Protein AF-A0A7R9TWH9-F1 (afdb_monomer_lite)

Sequence (173 aa):
DDDDDDARIPRAEALRRTDAVLAQADAPPNDVLRAIASASDASGLPPERCVWVVRLWGHASRRWSLPEMLAALRLLDGADAAELIRLVGRNGAHASARGIYREVAAPENASWRARRENAGGATLVAMAWTNDATRGRGDDADAMWEELHEMARRGDVDVDAIRRAGGGGGGGG

Foldseek 3Di:
DDDCPVPQDDLVVLAVQLVVLLPDPQRDLVNSLVSLVVSCVSNVHQSLSSYPLLSVLLSCLVHHDLVSVVVVCVSRQQRLLLSNLLSNLLVVNPVSSVSSLCVLLPPVNCSNVVVAPDLPPFSSPVPPVQSPPDPPDVPSSVVSVVVSVVCVVVVSGDPVSSCVVVDPPDPDD

Secondary structure (DSSP, 8-state):
-------PPPHHHHHHHHHHHHTSTT--HHHHHHHHHHHHHHHTS-GGGSS-HHHHHHHHHHH--HHHHHHHHHHSTT--HHHHHHHHHHTT-HHHHHHHHHHHHSTT-HHHHHTTTTT-SGGGGT-STTTTT-SS-HHHHHHHHHHHHHHHHHTSS-HHHHHHHTT------

Radius of gyration: 18.52 Å; chains: 1; bounding box: 35×43×68 Å

Structure (mmCIF, N/CA/C/O backbone):
data_AF-A0A7R9TWH9-F1
#
_entry.id   AF-A0A7R9TWH9-F1
#
loop_
_atom_site.group_PDB
_atom_site.id
_atom_site.type_symbol
_atom_site.label_atom_id
_atom_site.label_alt_id
_atom_site.label_comp_id
_atom_site.label_asym_id
_atom_site.label_entity_id
_atom_site.label_seq_id
_atom_site.pdbx_PDB_ins_code
_atom_site.Cartn_x
_atom_site.Cartn_y
_atom_site.Cartn_z
_atom_site.occupancy
_atom_site.B_iso_or_equiv
_atom_site.auth_seq_id
_atom_site.auth_comp_id
_atom_site.auth_asym_id
_atom_site.auth_atom_id
_atom_site.pdbx_PDB_model_num
ATOM 1 N N . ASP A 1 1 ? 3.344 -14.136 -41.815 1.00 43.22 1 ASP A N 1
ATOM 2 C CA . ASP A 1 1 ? 3.692 -12.718 -41.697 1.00 43.22 1 ASP A CA 1
ATOM 3 C C . ASP A 1 1 ? 3.931 -12.400 -40.246 1.00 43.22 1 ASP A C 1
ATOM 5 O O . ASP A 1 1 ? 2.995 -12.317 -39.463 1.00 43.22 1 ASP A O 1
ATOM 9 N N . ASP A 1 2 ? 5.232 -12.439 -39.978 1.00 43.56 2 ASP A N 1
ATOM 10 C CA . ASP A 1 2 ? 6.039 -11.883 -38.900 1.00 43.56 2 ASP A CA 1
ATOM 11 C C . ASP A 1 2 ? 5.598 -12.010 -37.437 1.00 43.56 2 ASP A C 1
ATOM 13 O O . ASP A 1 2 ? 4.628 -11.425 -36.960 1.00 43.56 2 ASP A O 1
ATOM 17 N N . ASP A 1 3 ? 6.442 -12.771 -36.740 1.00 47.22 3 ASP A N 1
ATOM 18 C CA . ASP A 1 3 ? 6.645 -12.858 -35.304 1.00 47.22 3 ASP A CA 1
ATOM 19 C C . ASP A 1 3 ? 6.942 -11.479 -34.679 1.00 47.22 3 ASP A C 1
ATOM 21 O O . ASP A 1 3 ? 8.070 -11.198 -34.277 1.00 47.22 3 ASP A O 1
ATOM 25 N N . ASP A 1 4 ? 5.928 -10.630 -34.508 1.00 48.97 4 ASP A N 1
ATOM 26 C CA . ASP A 1 4 ? 5.953 -9.616 -33.445 1.00 48.97 4 ASP A CA 1
ATOM 27 C C . ASP A 1 4 ? 5.616 -10.306 -32.114 1.00 48.97 4 ASP A C 1
ATOM 29 O O . ASP A 1 4 ? 4.617 -10.031 -31.444 1.00 48.97 4 ASP A O 1
ATOM 33 N N . ASP A 1 5 ? 6.482 -11.241 -31.720 1.00 49.03 5 ASP A N 1
ATOM 34 C CA . ASP A 1 5 ? 6.659 -11.604 -30.320 1.00 49.03 5 ASP A CA 1
ATOM 35 C C . ASP A 1 5 ? 7.334 -10.382 -29.677 1.00 49.03 5 ASP A C 1
ATOM 37 O O . ASP A 1 5 ? 8.549 -10.335 -29.482 1.00 49.03 5 ASP A O 1
ATOM 41 N N . ASP A 1 6 ? 6.525 -9.332 -29.491 1.00 56.75 6 ASP A N 1
ATOM 42 C CA . ASP A 1 6 ? 6.843 -8.046 -28.882 1.00 56.75 6 ASP A CA 1
ATOM 43 C C . ASP A 1 6 ? 7.657 -8.346 -27.625 1.00 56.75 6 ASP A C 1
ATOM 45 O O . ASP A 1 6 ? 7.129 -8.872 -26.639 1.00 56.75 6 ASP A O 1
ATOM 49 N N . ALA A 1 7 ? 8.983 -8.207 -27.744 1.00 70.75 7 ALA A N 1
ATOM 50 C CA . ALA A 1 7 ? 9.916 -8.964 -26.923 1.00 70.75 7 ALA A CA 1
ATOM 51 C C . ALA A 1 7 ? 9.777 -8.525 -25.468 1.00 70.75 7 ALA A C 1
ATOM 53 O O . ALA A 1 7 ? 10.369 -7.528 -25.040 1.00 70.75 7 ALA A O 1
ATOM 54 N N . ARG A 1 8 ? 8.960 -9.269 -24.712 1.00 86.12 8 ARG A N 1
ATOM 55 C CA . ARG A 1 8 ? 8.614 -8.921 -23.338 1.00 86.12 8 ARG A CA 1
ATOM 56 C C . ARG A 1 8 ? 9.888 -8.707 -22.549 1.00 86.12 8 ARG A C 1
ATOM 58 O O . ARG A 1 8 ? 10.786 -9.555 -22.530 1.00 86.12 8 ARG A O 1
ATOM 65 N N . ILE A 1 9 ? 9.963 -7.575 -21.863 1.00 92.25 9 ILE A N 1
ATOM 66 C CA . ILE A 1 9 ? 11.139 -7.279 -21.056 1.00 92.25 9 ILE A CA 1
ATOM 67 C C . ILE A 1 9 ? 11.186 -8.237 -19.855 1.00 92.25 9 ILE A C 1
ATOM 69 O O . ILE A 1 9 ? 10.151 -8.552 -19.258 1.00 92.25 9 ILE A O 1
ATOM 73 N N . PRO A 1 10 ? 12.377 -8.693 -19.435 1.00 93.94 10 PRO A N 1
ATOM 74 C CA . PRO A 1 10 ? 12.494 -9.525 -18.248 1.00 93.94 10 PRO A CA 1
ATOM 75 C C . PRO A 1 10 ? 12.110 -8.734 -16.991 1.00 93.94 10 PRO A C 1
ATOM 77 O O . PRO A 1 10 ? 12.324 -7.523 -16.910 1.00 93.94 10 PRO A O 1
ATOM 80 N N . ARG A 1 11 ? 11.655 -9.431 -15.938 1.00 93.81 11 ARG A N 1
ATOM 81 C CA . ARG A 1 11 ? 11.313 -8.817 -14.636 1.00 93.81 11 ARG A CA 1
ATOM 82 C C . ARG A 1 11 ? 12.409 -7.889 -14.099 1.00 93.81 11 ARG A C 1
ATOM 84 O O . ARG A 1 11 ? 12.113 -6.852 -13.519 1.00 93.81 11 ARG A O 1
ATOM 91 N N . ALA A 1 12 ? 13.675 -8.270 -14.265 1.00 95.19 12 ALA A N 1
ATOM 92 C CA . ALA A 1 12 ? 14.804 -7.462 -13.812 1.00 95.19 12 ALA A CA 1
ATOM 93 C C . ALA A 1 12 ? 14.836 -6.082 -14.487 1.00 95.19 12 ALA A C 1
ATOM 95 O O . ALA A 1 12 ? 15.153 -5.093 -13.836 1.00 95.19 12 ALA A O 1
ATOM 96 N N . GLU A 1 13 ? 14.472 -6.007 -15.767 1.00 95.88 13 GLU A N 1
ATOM 97 C CA . GLU A 1 13 ? 14.391 -4.748 -16.501 1.00 95.88 13 GLU A CA 1
ATOM 98 C C . GLU A 1 13 ? 13.167 -3.927 -16.088 1.00 95.88 13 GLU A C 1
ATOM 100 O O . GLU A 1 13 ? 13.301 -2.727 -15.859 1.00 95.88 13 GLU A O 1
ATOM 105 N N . ALA A 1 14 ? 12.012 -4.570 -15.886 1.00 94.12 14 ALA A N 1
ATOM 106 C CA . ALA A 1 14 ? 10.826 -3.912 -15.332 1.00 94.12 14 ALA A CA 1
ATOM 107 C C . ALA A 1 14 ? 11.142 -3.216 -13.990 1.00 94.12 14 ALA A C 1
ATOM 109 O O . ALA A 1 14 ? 10.898 -2.020 -13.838 1.00 94.12 14 ALA A O 1
ATOM 110 N N . LEU A 1 15 ? 11.807 -3.930 -13.072 1.00 95.38 15 LEU A N 1
ATOM 111 C CA . LEU A 1 15 ? 12.240 -3.388 -11.780 1.00 95.38 15 LEU A CA 1
ATOM 112 C C . LEU A 1 15 ? 13.241 -2.235 -11.918 1.00 95.38 15 LEU A C 1
ATOM 114 O O . LEU A 1 15 ? 13.141 -1.247 -11.192 1.00 95.38 15 LEU A O 1
ATOM 118 N N . ARG A 1 16 ? 14.213 -2.342 -12.837 1.00 96.19 16 ARG A N 1
ATOM 119 C CA . ARG A 1 16 ? 15.193 -1.269 -13.078 1.00 96.19 16 ARG A CA 1
ATOM 120 C C . ARG A 1 16 ? 14.512 0.017 -13.533 1.00 96.19 16 ARG A C 1
ATOM 122 O O . ARG A 1 16 ? 14.870 1.085 -13.042 1.00 96.19 16 ARG A O 1
ATOM 129 N N . ARG A 1 17 ? 13.522 -0.080 -14.426 1.00 94.75 17 ARG A N 1
ATOM 130 C CA . ARG A 1 17 ? 12.768 1.081 -14.923 1.00 94.75 17 ARG A CA 1
ATOM 131 C C . ARG A 1 17 ? 11.987 1.768 -13.807 1.00 94.75 17 ARG A C 1
ATOM 133 O O . ARG A 1 17 ? 12.072 2.986 -13.680 1.00 94.75 17 ARG A O 1
ATOM 140 N N . THR A 1 18 ? 11.290 1.009 -12.960 1.00 93.94 18 THR A N 1
ATOM 141 C CA . THR A 1 18 ? 10.568 1.592 -11.817 1.00 93.94 18 THR A CA 1
ATOM 142 C C . THR A 1 18 ? 11.517 2.184 -10.773 1.00 93.94 18 THR A C 1
ATOM 144 O O . THR A 1 18 ? 11.263 3.271 -10.255 1.00 93.94 18 THR A O 1
ATOM 147 N N . ASP A 1 19 ? 12.640 1.514 -10.488 1.00 94.00 19 ASP A N 1
ATOM 148 C CA . ASP A 1 19 ? 13.629 1.981 -9.508 1.00 94.00 19 ASP A CA 1
ATOM 149 C C . ASP A 1 19 ? 14.340 3.260 -9.966 1.00 94.00 19 ASP A C 1
ATOM 151 O O . ASP A 1 19 ? 14.632 4.124 -9.139 1.00 94.00 19 ASP A O 1
ATOM 155 N N . ALA A 1 20 ? 14.590 3.411 -11.269 1.00 94.44 20 ALA A N 1
ATOM 156 C CA . ALA A 1 20 ? 15.190 4.618 -11.832 1.00 94.44 20 ALA A CA 1
ATOM 157 C C . ALA A 1 20 ? 14.315 5.860 -11.605 1.00 94.44 20 ALA A C 1
ATOM 159 O O . ALA A 1 20 ? 14.842 6.943 -11.350 1.00 94.44 20 ALA A O 1
ATOM 160 N N . VAL A 1 21 ? 12.988 5.710 -11.655 1.00 94.12 21 VAL A N 1
ATOM 161 C CA . VAL A 1 21 ? 12.057 6.800 -11.334 1.00 94.12 21 VAL A CA 1
ATOM 162 C C . VAL A 1 21 ? 12.021 7.044 -9.826 1.00 94.12 21 VAL A C 1
ATOM 164 O O . VAL A 1 21 ? 12.196 8.178 -9.396 1.00 94.12 21 VAL A O 1
ATOM 167 N N . LEU A 1 22 ? 11.900 5.992 -9.007 1.00 91.31 22 LEU A N 1
ATOM 168 C CA . LEU A 1 22 ? 11.884 6.110 -7.539 1.00 91.31 22 LEU A CA 1
ATOM 169 C C . LEU A 1 22 ? 13.158 6.731 -6.941 1.00 91.31 22 LEU A C 1
ATOM 171 O O . LEU A 1 22 ? 13.102 7.309 -5.854 1.00 91.31 22 LEU A O 1
ATOM 175 N N . ALA A 1 23 ? 14.303 6.593 -7.616 1.00 90.81 23 ALA A N 1
ATOM 176 C CA . ALA A 1 23 ? 15.574 7.177 -7.195 1.00 90.81 23 ALA A CA 1
ATOM 177 C C . ALA A 1 23 ? 15.629 8.706 -7.357 1.00 90.81 23 ALA A C 1
ATOM 179 O O . ALA A 1 23 ? 16.513 9.346 -6.784 1.00 90.81 23 ALA A O 1
ATOM 180 N N . GLN A 1 24 ? 14.709 9.302 -8.120 1.00 88.81 24 GLN A N 1
ATOM 181 C CA . GLN A 1 24 ? 14.657 10.747 -8.300 1.00 88.81 24 GLN A CA 1
ATOM 182 C C . GLN A 1 24 ? 14.131 11.402 -7.025 1.00 88.81 24 GLN A C 1
ATOM 184 O O . GLN A 1 24 ? 13.103 11.003 -6.474 1.00 88.81 24 GLN A O 1
ATOM 189 N N . ALA A 1 25 ? 14.852 12.425 -6.561 1.00 72.69 25 ALA A N 1
ATOM 190 C CA . ALA A 1 25 ? 14.597 13.052 -5.273 1.00 72.69 25 ALA A CA 1
ATOM 191 C C . ALA A 1 25 ? 13.175 13.607 -5.143 1.00 72.69 25 ALA A C 1
ATOM 193 O O . ALA A 1 25 ? 12.704 13.631 -4.019 1.00 72.69 25 ALA A O 1
ATOM 194 N N . ASP A 1 26 ? 12.493 13.956 -6.239 1.00 81.81 26 ASP A N 1
ATOM 195 C CA . ASP A 1 26 ? 11.130 14.510 -6.260 1.00 81.81 26 ASP A CA 1
ATOM 196 C C . ASP A 1 26 ? 10.234 13.820 -7.299 1.00 81.81 26 ASP A C 1
ATOM 198 O O . ASP A 1 26 ? 9.413 14.462 -7.950 1.00 81.81 26 ASP A O 1
ATOM 202 N N . ALA A 1 27 ? 10.402 12.506 -7.484 1.00 86.81 27 ALA A N 1
ATOM 203 C CA . ALA A 1 27 ? 9.562 11.736 -8.398 1.00 86.81 27 ALA A CA 1
ATOM 204 C C . ALA A 1 27 ? 8.069 11.938 -8.066 1.00 86.81 27 ALA A C 1
ATOM 206 O O . ALA A 1 27 ? 7.627 11.523 -6.985 1.00 86.81 27 ALA A O 1
ATOM 207 N N . PRO A 1 28 ? 7.271 12.560 -8.953 1.00 91.19 28 PRO A N 1
ATOM 208 C CA . PRO A 1 28 ? 5.869 12.778 -8.661 1.00 91.19 28 PRO A CA 1
ATOM 209 C C . PRO A 1 28 ? 5.127 11.433 -8.705 1.00 91.19 28 PRO A C 1
ATOM 211 O O . PRO A 1 28 ? 5.445 10.579 -9.542 1.00 91.19 28 PRO A O 1
ATOM 214 N N . PRO A 1 29 ? 4.109 11.232 -7.849 1.00 92.56 29 PRO A N 1
ATOM 215 C CA . PRO A 1 29 ? 3.376 9.972 -7.776 1.00 92.56 29 PRO A CA 1
ATOM 216 C C . PRO A 1 29 ? 2.881 9.478 -9.135 1.00 92.56 29 PRO A C 1
ATOM 218 O O . PRO A 1 29 ? 3.030 8.304 -9.455 1.00 92.56 29 PRO A O 1
ATOM 221 N N . ASN A 1 30 ? 2.375 10.381 -9.979 1.00 94.00 30 ASN A N 1
ATOM 222 C CA . ASN A 1 30 ? 1.879 10.032 -11.310 1.00 94.00 30 ASN A CA 1
ATOM 223 C C . ASN A 1 30 ? 2.955 9.428 -12.220 1.00 94.00 30 ASN A C 1
ATOM 225 O O . ASN A 1 30 ? 2.651 8.509 -12.978 1.00 94.00 30 ASN A O 1
ATOM 229 N N . ASP A 1 31 ? 4.199 9.902 -12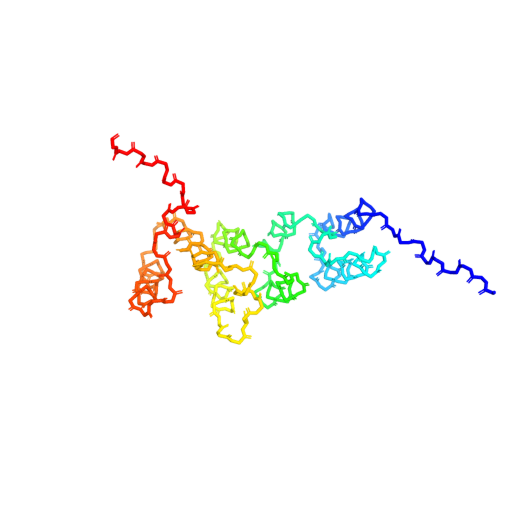.145 1.00 95.00 31 ASP A N 1
ATOM 230 C CA . ASP A 1 31 ? 5.278 9.363 -12.975 1.00 95.00 31 ASP A CA 1
ATOM 231 C C . ASP A 1 31 ? 5.731 7.994 -12.467 1.00 95.00 31 ASP A C 1
ATOM 233 O O . ASP A 1 31 ? 5.991 7.098 -13.270 1.00 95.00 31 ASP A O 1
ATOM 237 N N . VAL A 1 32 ? 5.735 7.786 -11.147 1.00 95.06 32 VAL A N 1
ATOM 238 C CA . VAL A 1 32 ? 6.001 6.469 -10.549 1.00 95.06 32 VAL A CA 1
ATOM 239 C C . VAL A 1 32 ? 4.908 5.468 -10.931 1.00 95.06 32 VAL A C 1
ATOM 241 O O . VAL A 1 32 ? 5.219 4.373 -11.396 1.00 95.06 32 VAL A O 1
ATOM 244 N N . LEU A 1 33 ? 3.630 5.837 -10.793 1.00 94.69 33 LEU A N 1
ATOM 245 C CA . LEU A 1 33 ? 2.501 4.975 -11.161 1.00 94.69 33 LEU A CA 1
ATOM 246 C C . LEU A 1 33 ? 2.504 4.650 -12.660 1.00 94.69 33 LEU A C 1
ATOM 248 O O . LEU A 1 33 ? 2.305 3.494 -13.035 1.00 94.69 33 LEU A O 1
ATOM 252 N N . ARG A 1 34 ? 2.807 5.634 -13.519 1.00 95.81 34 ARG A N 1
ATOM 253 C CA . ARG A 1 34 ? 2.954 5.421 -14.966 1.00 95.81 34 ARG A CA 1
ATOM 254 C C . ARG A 1 34 ? 4.123 4.490 -15.286 1.00 95.81 34 ARG A C 1
ATOM 256 O O . ARG A 1 34 ? 3.986 3.638 -16.158 1.00 95.81 34 ARG A O 1
ATOM 263 N N . ALA A 1 35 ? 5.250 4.624 -14.589 1.00 96.06 35 ALA A N 1
ATOM 264 C CA . ALA A 1 35 ? 6.404 3.750 -14.783 1.00 96.06 35 ALA A CA 1
ATOM 265 C C . ALA A 1 35 ? 6.089 2.295 -14.409 1.00 96.06 35 ALA A C 1
ATOM 267 O O . ALA A 1 35 ? 6.484 1.384 -15.133 1.00 96.06 35 ALA A O 1
ATOM 268 N N . ILE A 1 36 ? 5.345 2.077 -13.321 1.00 95.19 36 ILE A N 1
ATOM 269 C CA . ILE A 1 36 ? 4.885 0.742 -12.917 1.00 95.19 36 ILE A CA 1
ATOM 270 C C . ILE A 1 36 ? 3.946 0.155 -13.977 1.00 95.19 36 ILE A C 1
ATOM 272 O O . ILE A 1 36 ? 4.172 -0.971 -14.411 1.00 95.19 36 ILE A O 1
ATOM 276 N N . ALA A 1 37 ? 2.937 0.911 -14.423 1.00 95.31 37 ALA A N 1
ATOM 277 C CA . ALA A 1 37 ? 1.999 0.458 -15.453 1.00 95.31 37 ALA A CA 1
ATOM 278 C C . ALA A 1 37 ? 2.720 0.119 -16.769 1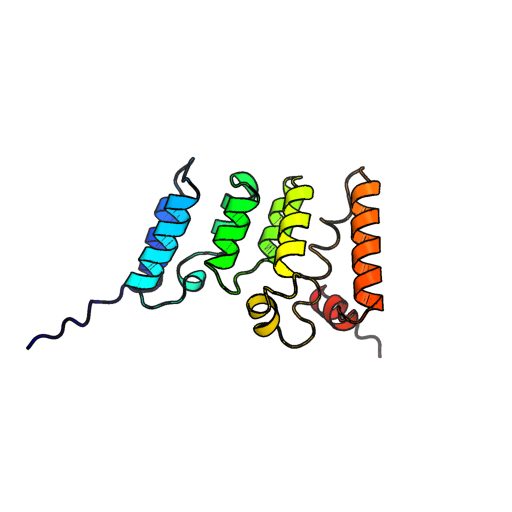.00 95.31 37 ALA A C 1
ATOM 280 O O . ALA A 1 37 ? 2.587 -0.984 -17.283 1.00 95.31 37 ALA A O 1
ATOM 281 N N . SER A 1 38 ? 3.593 1.010 -17.246 1.00 95.62 38 SER A N 1
ATOM 282 C CA . SER A 1 38 ? 4.372 0.780 -18.467 1.00 95.62 38 SER A CA 1
ATOM 283 C C . SER A 1 38 ? 5.304 -0.435 -18.358 1.00 95.62 38 SER A C 1
ATOM 285 O O . SER A 1 38 ? 5.471 -1.172 -19.328 1.00 95.62 38 SER A O 1
ATOM 287 N N . ALA A 1 39 ? 5.905 -0.675 -17.189 1.00 95.00 39 ALA A N 1
ATOM 288 C CA . ALA A 1 39 ? 6.725 -1.861 -16.950 1.00 95.00 39 ALA A CA 1
ATOM 289 C C . ALA A 1 39 ? 5.885 -3.149 -16.882 1.00 95.00 39 ALA A C 1
ATOM 291 O O . ALA A 1 39 ? 6.339 -4.198 -17.344 1.00 95.00 39 ALA A O 1
ATOM 292 N N . SER A 1 40 ? 4.669 -3.065 -16.334 1.00 94.56 40 SER A N 1
ATOM 293 C CA . SER A 1 40 ? 3.678 -4.146 -16.328 1.00 94.56 40 SER A CA 1
ATOM 294 C C . SER A 1 40 ? 3.320 -4.549 -17.754 1.00 94.56 40 SER A C 1
ATOM 296 O O . SER A 1 40 ? 3.519 -5.707 -18.119 1.00 94.56 40 SER A O 1
ATOM 298 N N . ASP A 1 41 ? 2.923 -3.579 -18.579 1.00 94.88 41 ASP A N 1
ATOM 299 C CA . ASP A 1 41 ? 2.545 -3.797 -19.976 1.00 94.88 41 ASP A CA 1
ATOM 300 C C . ASP A 1 41 ? 3.706 -4.405 -20.773 1.00 94.88 41 ASP A C 1
ATOM 302 O O . ASP A 1 41 ? 3.562 -5.456 -21.393 1.00 94.88 41 ASP A O 1
ATOM 306 N N . ALA A 1 42 ? 4.899 -3.809 -20.673 1.00 93.75 42 ALA A N 1
ATOM 307 C CA . ALA A 1 42 ? 6.073 -4.251 -21.425 1.00 93.75 42 ALA A CA 1
ATOM 308 C C . ALA A 1 42 ? 6.600 -5.637 -21.010 1.00 93.75 42 ALA A C 1
ATOM 310 O O . ALA A 1 42 ? 7.318 -6.277 -21.777 1.00 93.75 42 ALA A O 1
ATOM 311 N N . SER A 1 43 ? 6.320 -6.092 -19.785 1.00 92.56 43 SER A N 1
ATOM 312 C CA . SER A 1 43 ? 6.779 -7.400 -19.289 1.00 92.56 43 SER A CA 1
ATOM 313 C C . SER A 1 43 ? 5.696 -8.479 -19.317 1.00 92.56 43 SER A C 1
ATOM 315 O O . SER A 1 43 ? 6.014 -9.663 -19.191 1.00 92.56 43 SER A O 1
ATOM 317 N N . GLY A 1 44 ? 4.422 -8.097 -19.447 1.00 92.06 44 GLY A N 1
ATOM 318 C CA . GLY A 1 44 ? 3.272 -8.988 -19.277 1.00 92.06 44 GLY A CA 1
ATOM 319 C C . GLY A 1 44 ? 3.102 -9.523 -17.847 1.00 92.06 44 GLY A C 1
ATOM 320 O O . GLY A 1 44 ? 2.356 -10.477 -17.631 1.00 92.06 44 GLY A O 1
ATOM 321 N N . LEU A 1 45 ? 3.819 -8.961 -16.868 1.00 90.50 45 LEU A N 1
ATOM 322 C CA . LEU A 1 45 ? 3.670 -9.289 -15.451 1.00 90.50 45 LEU A CA 1
ATOM 323 C C . LEU A 1 45 ? 2.634 -8.366 -14.807 1.00 90.50 45 LEU A C 1
ATOM 325 O O . LEU A 1 45 ? 2.480 -7.234 -15.260 1.00 90.50 45 LEU A O 1
ATOM 329 N N . PRO A 1 46 ? 1.979 -8.787 -13.713 1.00 89.69 46 PRO A N 1
ATOM 330 C CA . PRO A 1 46 ? 1.120 -7.888 -12.960 1.00 89.69 46 PRO A CA 1
ATOM 331 C C . PRO A 1 46 ? 1.941 -6.764 -12.279 1.00 89.69 46 PRO A C 1
ATOM 333 O O . PRO A 1 46 ? 3.127 -6.973 -11.965 1.00 89.69 46 PRO A O 1
ATOM 336 N N . PRO A 1 47 ? 1.347 -5.576 -12.042 1.00 90.94 47 PRO A N 1
ATOM 337 C CA . PRO A 1 47 ? 2.048 -4.377 -11.569 1.00 90.94 47 PRO A CA 1
ATOM 338 C C . PRO A 1 47 ? 2.908 -4.583 -10.315 1.00 90.94 47 PRO A C 1
ATOM 340 O O . PRO A 1 47 ? 4.047 -4.117 -10.241 1.00 90.94 47 PRO A O 1
ATOM 343 N N . GLU A 1 48 ? 2.419 -5.344 -9.337 1.00 87.94 48 GLU A N 1
ATOM 344 C CA . GLU A 1 48 ? 3.101 -5.610 -8.069 1.00 87.94 48 GLU A CA 1
ATOM 345 C C . GLU A 1 48 ? 4.385 -6.433 -8.228 1.00 87.94 48 GLU A C 1
ATOM 347 O O . GLU A 1 48 ? 5.268 -6.389 -7.370 1.00 87.94 48 GLU A O 1
ATOM 352 N N . ARG A 1 49 ? 4.545 -7.149 -9.347 1.00 89.88 49 ARG A N 1
ATOM 353 C CA . ARG A 1 49 ? 5.780 -7.885 -9.659 1.00 89.88 49 ARG A CA 1
ATOM 354 C C . ARG A 1 49 ? 6.834 -7.027 -10.350 1.00 89.88 49 ARG A C 1
ATOM 356 O O . ARG A 1 49 ? 7.991 -7.465 -10.410 1.00 89.88 49 ARG A O 1
ATOM 363 N N . CYS A 1 50 ? 6.447 -5.844 -10.824 1.00 93.38 50 CYS A N 1
ATOM 364 C CA . CYS A 1 50 ? 7.293 -4.898 -11.548 1.00 93.38 50 CYS A CA 1
ATOM 365 C C . CYS A 1 50 ? 7.981 -3.879 -10.640 1.00 93.38 50 CYS A C 1
ATOM 367 O O . CYS A 1 50 ? 8.819 -3.130 -11.120 1.00 93.38 50 CYS A O 1
ATOM 369 N N . VAL A 1 51 ? 7.673 -3.868 -9.341 1.00 92.94 51 VAL A N 1
ATOM 370 C CA . VAL A 1 51 ? 8.240 -2.930 -8.368 1.00 92.94 51 VAL A CA 1
ATOM 371 C C . VAL A 1 51 ? 8.729 -3.659 -7.119 1.00 92.94 51 VAL A C 1
ATOM 373 O O . VAL A 1 51 ? 8.188 -4.687 -6.709 1.00 92.94 51 VAL A O 1
ATOM 376 N N . TRP A 1 52 ? 9.748 -3.111 -6.461 1.00 91.94 52 TRP A N 1
ATOM 377 C CA . TRP A 1 52 ? 10.075 -3.501 -5.093 1.00 91.94 52 TRP A CA 1
ATOM 378 C C . TRP A 1 52 ? 9.130 -2.790 -4.121 1.00 91.94 52 TRP A C 1
ATOM 380 O O . TRP A 1 52 ? 9.394 -1.661 -3.709 1.00 91.94 52 TRP A O 1
ATOM 390 N N . VAL A 1 53 ? 8.037 -3.458 -3.738 1.00 88.00 53 VAL A N 1
ATOM 391 C CA . VAL A 1 53 ? 6.959 -2.903 -2.889 1.00 88.00 53 VAL A CA 1
ATOM 392 C C . VAL A 1 53 ? 7.491 -2.214 -1.620 1.00 88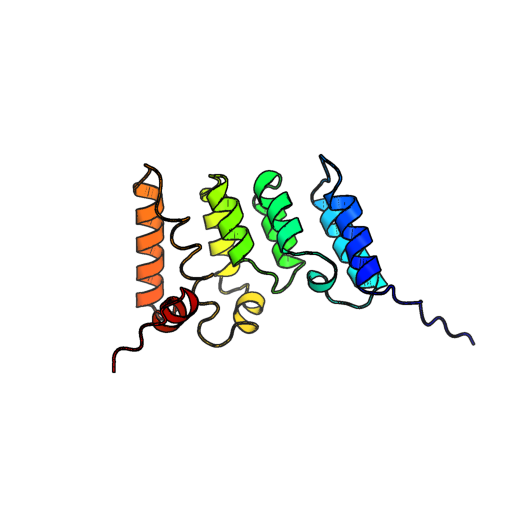.00 53 VAL A C 1
ATOM 394 O O . VAL A 1 53 ? 7.067 -1.109 -1.295 1.00 88.00 53 VAL A O 1
ATOM 397 N N . VAL A 1 54 ? 8.504 -2.787 -0.962 1.00 86.31 54 VAL A N 1
ATOM 398 C CA . VAL A 1 54 ? 9.152 -2.180 0.220 1.00 86.31 54 VAL A CA 1
ATOM 399 C C . VAL A 1 54 ? 9.798 -0.823 -0.099 1.00 86.31 54 VAL A C 1
ATOM 401 O O . VAL A 1 54 ? 9.688 0.121 0.685 1.00 86.31 54 VAL A O 1
ATOM 404 N N . ARG A 1 55 ? 10.464 -0.688 -1.256 1.00 91.69 55 ARG A N 1
ATOM 405 C CA . ARG A 1 55 ? 11.086 0.583 -1.672 1.00 91.69 55 ARG A CA 1
ATOM 406 C C . ARG A 1 55 ? 10.023 1.617 -2.021 1.00 91.69 55 ARG A C 1
ATOM 408 O O . ARG A 1 55 ? 10.141 2.764 -1.595 1.00 91.69 55 ARG A O 1
ATOM 415 N N . LEU A 1 56 ? 8.979 1.196 -2.735 1.00 93.00 56 LEU A N 1
ATOM 416 C CA . LEU A 1 56 ? 7.848 2.049 -3.089 1.00 93.00 56 LEU A CA 1
ATOM 417 C C . LEU A 1 56 ? 7.166 2.610 -1.838 1.00 93.00 56 LEU A C 1
ATOM 419 O O . LEU A 1 56 ? 7.037 3.824 -1.715 1.00 93.00 56 LEU A O 1
ATOM 423 N N . TRP A 1 57 ? 6.795 1.766 -0.874 1.00 91.56 57 TRP A N 1
ATOM 424 C CA . TRP A 1 57 ? 6.157 2.223 0.365 1.00 91.56 57 TRP A CA 1
ATOM 425 C C . TRP A 1 57 ? 7.089 3.053 1.242 1.00 91.56 57 TRP A C 1
ATOM 427 O O . TRP A 1 57 ? 6.654 4.031 1.855 1.00 91.56 57 TRP A O 1
ATOM 437 N N . GLY A 1 58 ? 8.390 2.757 1.240 1.00 91.12 58 GLY A N 1
ATOM 438 C CA . GLY A 1 58 ? 9.395 3.607 1.876 1.00 91.12 58 GLY A CA 1
ATOM 439 C C . GLY A 1 58 ? 9.494 5.010 1.261 1.00 91.12 58 GLY A C 1
ATOM 440 O O . GLY A 1 58 ? 9.818 5.961 1.975 1.00 91.12 58 GLY A O 1
ATOM 441 N N . HIS A 1 59 ? 9.235 5.158 -0.039 1.00 92.56 59 HIS A N 1
ATOM 442 C CA . HIS A 1 59 ? 9.160 6.454 -0.717 1.00 92.56 59 HIS A CA 1
ATOM 443 C C . HIS A 1 59 ? 7.806 7.132 -0.452 1.00 92.56 59 HIS A C 1
ATOM 445 O O . HIS A 1 59 ? 7.762 8.233 0.099 1.00 92.56 59 HIS A O 1
ATOM 451 N N . ALA A 1 60 ? 6.708 6.445 -0.775 1.00 92.06 60 ALA A N 1
ATOM 452 C CA . ALA A 1 60 ? 5.347 6.965 -0.693 1.00 92.06 60 ALA A CA 1
ATOM 453 C C . ALA A 1 60 ? 5.000 7.457 0.719 1.00 92.06 60 ALA A C 1
ATOM 455 O O . ALA A 1 60 ? 4.549 8.585 0.879 1.00 92.06 60 ALA A O 1
ATOM 456 N N . SER A 1 61 ? 5.320 6.681 1.762 1.00 90.62 61 SER A N 1
ATOM 457 C CA . SER A 1 61 ? 5.022 7.048 3.160 1.00 90.62 61 SER A CA 1
ATOM 458 C C . SER A 1 61 ? 5.673 8.348 3.643 1.00 90.62 61 SER A C 1
ATOM 460 O O . SER A 1 61 ? 5.266 8.883 4.674 1.00 90.62 61 SER A O 1
ATOM 462 N N . ARG A 1 62 ? 6.708 8.840 2.953 1.00 90.81 62 ARG A N 1
ATOM 463 C CA . ARG A 1 62 ? 7.411 10.084 3.297 1.00 90.81 62 ARG A CA 1
ATOM 464 C C . ARG A 1 62 ? 6.996 11.270 2.439 1.00 90.81 62 ARG A C 1
ATOM 466 O O . ARG A 1 62 ? 7.274 12.400 2.826 1.00 90.81 62 ARG A O 1
ATOM 473 N N . ARG A 1 63 ? 6.428 11.022 1.260 1.00 91.44 63 ARG A N 1
ATOM 474 C CA . ARG A 1 63 ? 6.320 12.027 0.193 1.00 91.44 63 ARG A CA 1
ATOM 475 C C . ARG A 1 63 ? 4.921 12.188 -0.368 1.00 91.44 63 ARG A C 1
ATOM 477 O O . ARG A 1 63 ? 4.636 13.234 -0.933 1.00 91.44 63 ARG A O 1
ATOM 484 N N . TRP A 1 64 ? 4.084 11.167 -0.257 1.00 93.81 64 TRP A N 1
ATOM 485 C CA . TRP A 1 64 ? 2.782 11.135 -0.904 1.00 93.81 64 TRP A CA 1
ATOM 486 C C . TRP A 1 64 ? 1.667 11.406 0.102 1.00 93.81 64 TRP A C 1
ATOM 488 O O . TRP A 1 64 ? 1.748 11.075 1.287 1.00 93.81 64 TRP A O 1
ATOM 498 N N . SER A 1 65 ? 0.607 12.016 -0.401 1.00 93.12 65 SER A N 1
ATOM 499 C CA . SER A 1 65 ? -0.665 12.223 0.272 1.00 93.12 65 SER A CA 1
ATOM 500 C C . SER A 1 65 ? -1.497 10.937 0.313 1.00 93.12 65 SER A C 1
ATOM 502 O O . SER A 1 65 ? -1.241 9.967 -0.405 1.00 93.12 65 SER A O 1
ATOM 504 N N . LEU A 1 66 ? -2.531 10.919 1.162 1.00 91.62 66 LEU A N 1
ATOM 505 C CA . LEU A 1 66 ? -3.456 9.787 1.258 1.00 91.62 66 LEU A CA 1
ATOM 506 C C . LEU A 1 66 ? -4.076 9.403 -0.104 1.00 91.62 66 LEU A C 1
ATOM 508 O O . LEU A 1 66 ? -3.998 8.225 -0.447 1.00 91.62 66 LEU A O 1
ATOM 512 N N . PRO A 1 67 ? -4.630 10.330 -0.915 1.00 92.62 67 PRO A N 1
ATOM 513 C CA . PRO A 1 67 ? -5.191 9.977 -2.222 1.00 92.62 67 PRO A CA 1
ATOM 514 C C . PRO A 1 67 ? -4.194 9.281 -3.157 1.00 92.62 67 PRO A C 1
ATOM 516 O O . PRO A 1 67 ? -4.551 8.315 -3.828 1.00 92.62 67 PRO A O 1
ATOM 519 N N . GLU A 1 68 ? -2.940 9.733 -3.169 1.00 93.56 68 GLU A N 1
ATOM 520 C CA . GLU A 1 68 ? -1.875 9.165 -4.004 1.00 93.56 68 GLU A CA 1
ATOM 521 C C . GLU A 1 68 ? -1.493 7.755 -3.538 1.00 93.56 68 GLU A C 1
ATOM 523 O O . GLU A 1 68 ? -1.336 6.843 -4.350 1.00 93.56 68 GLU A O 1
ATOM 528 N N . MET A 1 69 ? -1.421 7.545 -2.222 1.00 92.19 69 MET A N 1
ATOM 529 C CA . MET A 1 69 ? -1.204 6.222 -1.634 1.00 92.19 69 MET A CA 1
ATOM 530 C C . MET A 1 69 ? -2.343 5.248 -1.969 1.00 92.19 69 MET A C 1
ATOM 532 O O . MET A 1 69 ? -2.082 4.100 -2.329 1.00 92.19 69 MET A O 1
ATOM 536 N N . LEU A 1 70 ? -3.599 5.701 -1.918 1.00 88.62 70 LEU A N 1
ATOM 537 C CA . LEU A 1 70 ? -4.754 4.880 -2.296 1.00 88.62 70 LEU A CA 1
ATOM 538 C C . LEU A 1 70 ? -4.771 4.554 -3.795 1.00 88.62 70 LEU A C 1
ATOM 540 O O . LEU A 1 70 ? -5.121 3.438 -4.174 1.00 88.62 70 LEU A O 1
ATOM 544 N N . ALA A 1 71 ? -4.371 5.494 -4.656 1.00 90.81 71 ALA A N 1
ATOM 545 C CA . ALA A 1 71 ? -4.240 5.242 -6.091 1.00 90.81 71 ALA A CA 1
ATOM 546 C C . ALA A 1 71 ? -3.205 4.142 -6.379 1.00 90.81 71 ALA A C 1
ATOM 548 O O . ALA A 1 71 ? -3.463 3.240 -7.174 1.00 90.81 71 ALA A O 1
ATOM 549 N N . ALA A 1 72 ? -2.071 4.167 -5.675 1.00 90.62 72 ALA A N 1
ATOM 550 C CA . ALA A 1 72 ? -1.048 3.135 -5.782 1.00 90.62 72 ALA A CA 1
ATOM 551 C C . ALA A 1 72 ? -1.541 1.761 -5.316 1.00 90.62 72 ALA A C 1
ATOM 553 O O . ALA A 1 72 ? -1.299 0.766 -5.991 1.00 90.62 72 ALA A O 1
ATOM 554 N N . LEU A 1 73 ? -2.265 1.699 -4.196 1.00 85.81 73 LEU A N 1
ATOM 555 C CA . LEU A 1 73 ? -2.852 0.448 -3.705 1.00 85.81 73 LEU A CA 1
ATOM 556 C C . LEU A 1 73 ? -3.854 -0.160 -4.690 1.00 85.81 73 LEU A C 1
ATOM 558 O O . LEU A 1 73 ? -3.879 -1.374 -4.861 1.00 85.81 73 LEU A O 1
ATOM 562 N N . ARG A 1 74 ? -4.653 0.672 -5.366 1.00 85.88 74 ARG A N 1
ATOM 563 C CA . ARG A 1 74 ? -5.582 0.209 -6.409 1.00 85.88 74 ARG A CA 1
ATOM 564 C C . ARG A 1 74 ? -4.857 -0.318 -7.640 1.00 85.88 74 ARG A C 1
ATOM 566 O O . ARG A 1 74 ? -5.305 -1.298 -8.220 1.00 85.88 74 ARG A O 1
ATOM 573 N N . LEU A 1 75 ? -3.743 0.309 -8.021 1.00 87.88 75 LEU A N 1
ATOM 574 C CA . LEU A 1 75 ? -2.909 -0.173 -9.123 1.00 87.88 75 LEU A CA 1
ATOM 575 C C . LEU A 1 75 ? -2.250 -1.519 -8.790 1.00 87.88 75 LEU A C 1
ATOM 577 O O . LEU A 1 75 ? -2.114 -2.377 -9.656 1.00 87.88 75 LEU A O 1
ATOM 581 N N . LEU A 1 76 ? -1.827 -1.693 -7.540 1.00 84.81 76 LEU A N 1
ATOM 582 C CA . LEU A 1 76 ? -1.130 -2.879 -7.062 1.00 84.81 76 LEU A CA 1
ATOM 583 C C . LEU A 1 76 ? -2.100 -3.831 -6.342 1.00 84.81 76 LEU A C 1
ATOM 585 O O . LEU A 1 76 ? -1.979 -4.019 -5.131 1.00 84.81 76 LEU A O 1
ATOM 589 N N . ASP A 1 77 ? -3.069 -4.400 -7.066 1.00 68.94 77 ASP A N 1
ATOM 590 C CA . ASP A 1 77 ? -4.151 -5.253 -6.535 1.00 68.94 77 ASP A CA 1
ATOM 591 C C . ASP A 1 77 ? -3.635 -6.472 -5.733 1.00 68.94 77 ASP A C 1
ATOM 593 O O . ASP A 1 77 ? -3.449 -7.575 -6.253 1.00 68.94 77 ASP A O 1
ATOM 597 N N . GLY A 1 78 ? -3.405 -6.268 -4.430 1.00 61.84 78 GLY A N 1
ATOM 598 C CA . GLY A 1 78 ? -2.864 -7.268 -3.503 1.00 61.84 78 GLY A CA 1
ATOM 599 C C . GLY A 1 78 ? -1.444 -7.003 -2.983 1.00 61.84 78 GLY A C 1
ATOM 600 O O . GLY A 1 78 ? -0.898 -7.856 -2.283 1.00 61.84 78 GLY A O 1
ATOM 601 N N . ALA A 1 79 ? -0.832 -5.849 -3.276 1.00 68.00 79 ALA A N 1
ATOM 602 C CA . ALA A 1 79 ? 0.429 -5.453 -2.645 1.00 68.00 79 ALA A CA 1
ATOM 603 C C . ALA A 1 79 ? 0.259 -5.164 -1.145 1.00 68.00 79 ALA A C 1
ATOM 605 O O . ALA A 1 79 ? -0.835 -4.886 -0.656 1.00 68.00 79 ALA A O 1
ATOM 606 N N . ASP A 1 80 ? 1.372 -5.245 -0.412 1.00 75.69 80 ASP A N 1
ATOM 607 C CA . ASP A 1 80 ? 1.427 -5.275 1.052 1.00 75.69 80 ASP A CA 1
ATOM 608 C C . ASP A 1 80 ? 0.945 -3.964 1.710 1.00 75.69 80 ASP A C 1
ATOM 610 O O . ASP A 1 80 ? 1.730 -3.096 2.097 1.00 75.69 80 ASP A O 1
ATOM 614 N N . ALA A 1 81 ? -0.376 -3.797 1.811 1.00 80.56 81 ALA A N 1
ATOM 615 C CA . ALA A 1 81 ? -1.018 -2.641 2.428 1.00 80.56 81 ALA A CA 1
ATOM 616 C C . ALA A 1 81 ? -0.692 -2.514 3.929 1.00 80.56 81 ALA A C 1
ATOM 618 O O . ALA A 1 81 ? -0.701 -1.404 4.461 1.00 80.56 81 ALA A O 1
ATOM 619 N N . ALA A 1 82 ? -0.355 -3.618 4.610 1.00 78.38 82 ALA A N 1
ATOM 620 C CA . ALA A 1 82 ? 0.033 -3.596 6.021 1.00 78.38 82 ALA A CA 1
ATOM 621 C C . ALA A 1 82 ? 1.387 -2.900 6.199 1.00 78.38 82 ALA A C 1
ATOM 623 O O . ALA A 1 82 ? 1.551 -2.069 7.094 1.00 78.38 82 ALA A O 1
ATOM 624 N N . GLU A 1 83 ? 2.338 -3.179 5.307 1.00 81.75 83 GLU A N 1
ATOM 625 C CA . GLU A 1 83 ? 3.636 -2.506 5.284 1.00 81.75 83 GLU A CA 1
ATOM 626 C C . GLU A 1 83 ? 3.495 -0.996 5.037 1.00 81.75 83 GLU A C 1
ATOM 628 O O . GLU A 1 83 ? 4.156 -0.190 5.701 1.00 81.75 83 GLU A O 1
ATOM 633 N N . LEU A 1 84 ? 2.593 -0.587 4.138 1.00 86.75 84 LEU A N 1
ATOM 634 C CA . LEU A 1 84 ? 2.325 0.831 3.900 1.00 86.75 84 LEU A CA 1
ATOM 635 C C . LEU A 1 84 ? 1.735 1.516 5.141 1.00 86.75 84 LEU A C 1
ATOM 637 O O . LEU A 1 84 ? 2.260 2.546 5.570 1.00 86.75 84 LEU A O 1
ATOM 641 N N . ILE A 1 85 ? 0.696 0.931 5.750 1.00 83.81 85 ILE A N 1
ATOM 642 C CA . ILE A 1 85 ? 0.091 1.433 6.997 1.00 83.81 85 ILE A CA 1
ATOM 643 C C . ILE A 1 85 ? 1.170 1.597 8.082 1.00 83.81 85 ILE A C 1
ATOM 645 O O . ILE A 1 85 ? 1.258 2.658 8.704 1.00 83.81 85 ILE A O 1
ATOM 649 N N . ARG A 1 86 ? 2.054 0.601 8.245 1.00 79.75 86 ARG A N 1
ATOM 650 C CA . ARG A 1 86 ? 3.167 0.621 9.209 1.00 79.75 86 ARG A CA 1
ATOM 651 C C . ARG A 1 86 ? 4.137 1.778 8.978 1.00 79.75 86 ARG A C 1
ATOM 653 O O . ARG A 1 86 ? 4.552 2.446 9.926 1.00 79.75 86 ARG A O 1
ATOM 660 N N . LEU A 1 87 ? 4.561 1.989 7.734 1.00 84.81 87 LEU A N 1
ATOM 661 C CA . LEU A 1 87 ? 5.544 3.020 7.391 1.00 84.81 87 LEU A CA 1
ATOM 662 C C . LEU A 1 87 ? 4.966 4.430 7.549 1.00 84.81 87 LEU A C 1
ATOM 664 O O . LEU A 1 87 ? 5.629 5.301 8.111 1.00 84.81 87 LEU A O 1
ATOM 668 N N . VAL A 1 88 ? 3.717 4.637 7.128 1.00 85.38 88 VAL A N 1
ATOM 669 C CA . VAL A 1 88 ? 2.991 5.904 7.310 1.00 85.38 88 VAL A CA 1
ATOM 670 C C . VAL A 1 88 ? 2.825 6.225 8.800 1.00 85.38 88 VAL A C 1
ATOM 672 O O . VAL A 1 88 ? 3.103 7.349 9.224 1.00 85.38 88 VAL A O 1
ATOM 675 N N . GLY A 1 89 ? 2.456 5.231 9.615 1.00 78.38 89 GLY A N 1
ATOM 676 C CA . GLY A 1 89 ? 2.355 5.375 11.068 1.00 78.38 89 GLY A CA 1
ATOM 677 C C . GLY A 1 89 ? 3.678 5.768 11.733 1.00 78.38 89 GLY A C 1
ATOM 678 O O . GLY A 1 89 ? 3.709 6.697 12.539 1.00 78.38 89 GLY A O 1
ATOM 679 N N . ARG A 1 90 ? 4.801 5.139 11.350 1.00 78.94 90 ARG A N 1
ATOM 680 C CA . ARG A 1 90 ? 6.140 5.473 11.885 1.00 78.94 90 ARG A CA 1
ATOM 681 C C . ARG A 1 90 ? 6.588 6.904 11.588 1.00 78.94 90 ARG A C 1
ATOM 683 O O . ARG A 1 90 ? 7.383 7.450 12.350 1.00 78.94 90 ARG A O 1
ATOM 690 N N . ASN A 1 91 ? 6.069 7.507 10.523 1.00 80.50 91 ASN A N 1
ATOM 691 C CA . ASN A 1 91 ? 6.359 8.891 10.154 1.00 80.50 91 ASN A CA 1
ATOM 692 C C . ASN A 1 91 ? 5.435 9.909 10.857 1.00 80.50 91 ASN A C 1
ATOM 694 O O . ASN A 1 91 ? 5.546 11.104 10.599 1.00 80.50 91 ASN A O 1
ATOM 698 N N . GLY A 1 92 ? 4.524 9.463 11.734 1.00 74.19 92 GLY A N 1
ATOM 699 C CA . GLY A 1 92 ? 3.604 10.325 12.485 1.00 74.19 92 GLY A CA 1
ATOM 700 C C . GLY A 1 92 ? 2.337 10.737 11.725 1.00 74.19 92 GLY A C 1
ATOM 701 O O . GLY A 1 92 ? 1.570 11.564 12.216 1.00 74.19 92 GLY A O 1
ATOM 702 N N . ALA A 1 93 ? 2.076 10.165 10.545 1.00 80.94 93 ALA A N 1
ATOM 703 C CA . ALA A 1 93 ? 0.916 10.485 9.709 1.00 80.94 93 ALA A CA 1
ATOM 704 C C . ALA A 1 93 ? -0.299 9.585 10.029 1.00 80.94 93 ALA A C 1
ATOM 706 O O . ALA A 1 93 ? -0.846 8.901 9.162 1.00 80.94 93 ALA A O 1
ATOM 707 N N . HIS A 1 94 ? -0.734 9.580 11.293 1.00 75.44 94 HIS A N 1
ATOM 708 C CA . HIS A 1 94 ? -1.754 8.652 11.810 1.00 75.44 94 HIS A CA 1
ATOM 709 C C . HIS A 1 94 ? -3.114 8.757 11.102 1.00 75.44 94 HIS A C 1
ATOM 711 O O . HIS A 1 94 ? -3.746 7.735 10.837 1.00 75.44 94 HIS A O 1
ATOM 717 N N . ALA A 1 95 ? -3.538 9.969 10.728 1.00 78.69 95 ALA A N 1
ATOM 718 C CA . ALA A 1 95 ? -4.772 10.177 9.969 1.00 78.69 95 ALA A CA 1
ATOM 719 C C . ALA A 1 95 ? -4.728 9.476 8.598 1.00 78.69 95 ALA A C 1
ATOM 721 O O . ALA A 1 95 ? -5.691 8.816 8.209 1.00 78.69 95 ALA A O 1
ATOM 722 N N . SER A 1 96 ? -3.589 9.546 7.901 1.00 86.00 96 SER A N 1
ATOM 723 C CA . SER A 1 96 ? -3.381 8.841 6.633 1.00 86.00 96 SER A CA 1
ATOM 724 C C . SER A 1 96 ? -3.345 7.327 6.837 1.00 86.00 96 SER A C 1
ATOM 726 O O . SER A 1 96 ? -3.976 6.603 6.077 1.00 86.00 96 SER A O 1
ATOM 728 N N . ALA A 1 97 ? -2.682 6.838 7.890 1.00 80.62 97 ALA A N 1
ATOM 729 C CA . ALA A 1 97 ? -2.663 5.409 8.208 1.00 80.62 97 ALA A CA 1
ATOM 730 C C . ALA A 1 97 ? -4.080 4.859 8.476 1.00 80.62 97 ALA A C 1
ATOM 732 O O . ALA A 1 97 ? -4.451 3.821 7.929 1.00 80.62 97 ALA A O 1
ATOM 733 N N . ARG A 1 98 ? -4.904 5.592 9.243 1.00 79.38 98 ARG A N 1
ATOM 734 C CA . ARG A 1 98 ? -6.318 5.252 9.489 1.00 79.38 98 ARG A CA 1
ATOM 735 C C . ARG A 1 98 ? -7.156 5.308 8.209 1.00 79.38 98 ARG A C 1
ATOM 737 O O . ARG A 1 98 ? -8.017 4.457 8.005 1.00 79.38 98 ARG A O 1
ATOM 744 N N . GLY A 1 99 ? -6.906 6.293 7.345 1.00 84.25 99 GLY A N 1
ATOM 745 C CA . GLY A 1 99 ? -7.578 6.419 6.051 1.00 84.25 99 GLY A CA 1
ATOM 746 C C . GLY A 1 99 ? -7.307 5.229 5.130 1.00 84.25 99 GLY A C 1
ATOM 747 O O . GLY A 1 99 ? -8.245 4.663 4.576 1.00 84.25 99 GLY A O 1
ATOM 748 N N . ILE A 1 100 ? -6.044 4.800 5.031 1.00 84.56 100 ILE A N 1
ATOM 749 C CA . ILE A 1 100 ? -5.649 3.624 4.241 1.00 84.56 100 ILE A CA 1
ATOM 750 C C . ILE A 1 100 ? -6.340 2.367 4.767 1.00 84.56 100 ILE A C 1
ATOM 752 O O . ILE A 1 100 ? -6.898 1.598 3.990 1.00 84.56 100 ILE A O 1
ATOM 756 N N . TYR A 1 101 ? -6.346 2.181 6.087 1.00 79.62 101 TYR A N 1
ATOM 757 C CA . TYR A 1 101 ? -7.023 1.054 6.718 1.00 79.62 101 TYR A CA 1
ATOM 758 C C . TYR A 1 101 ? -8.508 0.975 6.340 1.00 79.62 101 TYR A C 1
ATOM 760 O O . TYR A 1 101 ? -8.970 -0.071 5.885 1.00 79.62 101 TYR A O 1
ATOM 768 N N . ARG A 1 102 ? -9.244 2.081 6.506 1.00 79.38 102 ARG A N 1
ATOM 769 C CA . ARG A 1 102 ? -10.685 2.129 6.226 1.00 79.38 102 ARG A CA 1
ATOM 770 C C . ARG A 1 102 ? -10.993 1.783 4.784 1.00 79.38 102 ARG A C 1
ATOM 772 O O . ARG A 1 102 ? -11.888 0.984 4.544 1.00 79.38 102 ARG A O 1
ATOM 779 N N . GLU A 1 103 ? -10.226 2.345 3.854 1.00 82.69 103 GLU A N 1
ATOM 780 C CA . GLU A 1 103 ? -10.393 2.058 2.434 1.00 82.69 103 GLU A CA 1
ATOM 781 C C . GLU A 1 103 ? -10.208 0.561 2.162 1.00 82.69 103 GLU A C 1
ATOM 783 O O . GLU A 1 103 ? -11.025 -0.049 1.477 1.00 82.69 103 GLU A O 1
ATOM 788 N N . VAL A 1 104 ? -9.186 -0.069 2.750 1.00 77.44 104 VAL A N 1
ATOM 789 C CA . VAL A 1 104 ? -8.934 -1.493 2.500 1.00 77.44 104 VAL A CA 1
ATOM 790 C C . VAL A 1 104 ? -9.948 -2.416 3.188 1.00 77.44 104 VAL A C 1
ATOM 792 O O . VAL A 1 104 ? -10.275 -3.482 2.666 1.00 77.44 104 VAL A O 1
ATOM 795 N N . ALA A 1 105 ? -10.489 -2.004 4.334 1.00 73.69 105 ALA A N 1
ATOM 796 C CA . ALA A 1 105 ? -11.530 -2.735 5.054 1.00 73.69 105 ALA A CA 1
ATOM 797 C C . ALA A 1 105 ? -12.951 -2.527 4.478 1.00 73.69 105 ALA A C 1
ATOM 799 O O . ALA A 1 105 ? -13.873 -3.255 4.861 1.00 73.69 105 ALA A O 1
ATOM 800 N N . ALA A 1 106 ? -13.155 -1.577 3.557 1.00 74.69 106 ALA A N 1
ATOM 801 C CA . ALA A 1 106 ? -14.471 -1.183 3.039 1.00 74.69 106 ALA A CA 1
ATOM 802 C C . ALA A 1 106 ? -15.114 -2.269 2.143 1.00 74.69 106 ALA A C 1
ATOM 804 O O . ALA A 1 106 ? -14.424 -2.758 1.239 1.00 74.69 106 ALA A O 1
ATOM 805 N N . PRO A 1 107 ? -16.360 -2.735 2.427 1.00 66.81 107 PRO A N 1
ATOM 806 C CA . PRO A 1 107 ? -17.058 -3.861 1.763 1.00 66.81 107 PRO A CA 1
ATOM 807 C C . PRO A 1 107 ? -16.885 -3.960 0.246 1.00 66.81 107 PRO A C 1
ATOM 809 O O . PRO A 1 107 ? -16.648 -5.041 -0.289 1.00 66.81 107 PRO A O 1
ATOM 812 N N . GLU A 1 108 ? -16.948 -2.816 -0.418 1.00 70.81 108 GLU A N 1
ATOM 813 C CA . GLU A 1 108 ? -16.798 -2.595 -1.851 1.00 70.81 108 GLU A CA 1
ATOM 814 C C . GLU A 1 108 ? -15.421 -2.991 -2.411 1.00 70.81 108 GLU A C 1
ATOM 816 O O . GLU A 1 108 ? -15.317 -3.366 -3.577 1.00 70.81 108 GLU A O 1
ATOM 821 N N . ASN A 1 109 ? -14.376 -3.006 -1.582 1.00 68.19 109 ASN A N 1
ATOM 822 C CA . ASN A 1 109 ? -13.012 -3.375 -1.958 1.00 68.19 109 ASN A CA 1
ATOM 823 C C . ASN A 1 109 ? -12.729 -4.862 -1.667 1.00 68.19 109 ASN A C 1
ATOM 825 O O . ASN A 1 109 ? -11.725 -5.249 -1.063 1.00 68.19 109 ASN A O 1
ATOM 829 N N . ALA A 1 110 ? -13.661 -5.727 -2.077 1.00 57.06 110 ALA A N 1
ATOM 830 C CA . ALA A 1 110 ? -13.619 -7.165 -1.824 1.00 57.06 110 ALA A CA 1
ATOM 831 C C . ALA A 1 110 ? -12.444 -7.887 -2.511 1.00 57.06 110 ALA A C 1
ATOM 833 O O . ALA A 1 110 ? -12.032 -8.931 -2.015 1.00 57.06 110 ALA A O 1
ATOM 834 N N . SER A 1 111 ? -11.847 -7.347 -3.584 1.00 57.38 111 SER A N 1
ATOM 835 C CA . SER A 1 111 ? -10.663 -7.955 -4.227 1.00 57.38 111 SER A CA 1
ATOM 836 C C . SER A 1 111 ? -9.459 -8.022 -3.279 1.00 57.38 111 SER A C 1
ATOM 838 O O . SER A 1 111 ? -8.740 -9.023 -3.248 1.00 57.38 111 SER A O 1
ATOM 840 N N . TRP A 1 112 ? -9.312 -7.017 -2.410 1.00 58.94 112 TRP A N 1
ATOM 841 C CA . TRP A 1 112 ? -8.281 -6.967 -1.371 1.00 58.94 112 TRP A CA 1
ATOM 842 C C . TRP A 1 112 ? -8.570 -7.896 -0.182 1.00 58.94 112 TRP A C 1
ATOM 844 O O . TRP A 1 112 ? -7.643 -8.315 0.516 1.00 58.94 112 TRP A O 1
ATOM 854 N N . ARG A 1 113 ? -9.842 -8.268 0.023 1.00 50.34 113 ARG A N 1
ATOM 855 C CA . ARG A 1 113 ? -10.264 -9.313 0.973 1.00 50.34 113 ARG A CA 1
ATOM 856 C C . ARG A 1 113 ? -10.105 -10.725 0.415 1.00 50.34 113 ARG A C 1
ATOM 858 O O . ARG A 1 113 ? -9.708 -11.628 1.143 1.00 50.34 113 ARG A O 1
ATOM 865 N N . ALA A 1 114 ? -10.429 -10.914 -0.862 1.00 48.47 114 ALA A N 1
ATOM 866 C CA . ALA A 1 114 ? -10.603 -12.223 -1.484 1.00 48.47 114 ALA A CA 1
ATOM 867 C C . ALA A 1 114 ? -9.279 -12.963 -1.740 1.00 48.47 114 ALA A C 1
ATOM 869 O O . ALA A 1 114 ? -9.238 -14.184 -1.678 1.00 48.47 114 ALA A O 1
ATOM 870 N N . ARG A 1 115 ? -8.146 -12.269 -1.933 1.00 50.47 115 ARG A N 1
ATOM 871 C CA . ARG A 1 115 ? -6.815 -12.924 -2.021 1.00 50.47 115 ARG A CA 1
ATOM 872 C C . ARG A 1 115 ? -6.161 -13.188 -0.653 1.00 50.47 115 ARG A C 1
ATOM 874 O O . ARG A 1 115 ? -4.945 -13.321 -0.537 1.00 50.47 115 ARG A O 1
ATOM 881 N N . ARG A 1 116 ? -6.985 -13.254 0.394 1.00 47.81 116 ARG A N 1
ATOM 882 C CA . ARG A 1 116 ? -6.619 -13.236 1.817 1.00 47.81 116 ARG A CA 1
ATOM 883 C C . ARG A 1 116 ? -7.544 -14.157 2.629 1.00 47.81 116 ARG A C 1
ATOM 885 O O . ARG A 1 116 ? -7.858 -13.899 3.789 1.00 47.81 116 ARG A O 1
ATOM 892 N N . GLU A 1 117 ? -8.019 -15.236 2.023 1.00 48.72 117 GLU A N 1
ATOM 893 C CA . GLU A 1 117 ? -8.961 -16.149 2.665 1.00 48.72 117 GLU A CA 1
ATOM 894 C C . GLU A 1 117 ? -8.298 -16.914 3.811 1.00 48.72 117 GLU A C 1
ATOM 896 O O . GLU A 1 117 ? -7.518 -17.842 3.625 1.00 48.72 117 GLU A O 1
ATOM 901 N N . ASN A 1 118 ? -8.572 -16.422 5.013 1.00 49.31 118 ASN A N 1
ATOM 902 C CA . ASN A 1 118 ? -8.958 -17.209 6.185 1.00 49.31 118 ASN A CA 1
ATOM 903 C C . ASN A 1 118 ? -9.475 -16.281 7.295 1.00 49.31 118 ASN A C 1
ATOM 905 O O . ASN A 1 118 ? -10.197 -16.715 8.176 1.00 49.31 118 ASN A O 1
ATOM 909 N N . ALA A 1 119 ? -9.144 -14.991 7.219 1.00 49.03 119 ALA A N 1
ATOM 910 C CA . ALA A 1 119 ? -9.598 -13.931 8.122 1.00 49.03 119 ALA A CA 1
ATOM 911 C C . ALA A 1 119 ? -9.189 -12.540 7.611 1.00 49.03 119 ALA A C 1
ATOM 913 O O . ALA A 1 119 ? -9.006 -11.589 8.365 1.00 49.03 119 ALA A O 1
ATOM 914 N N . GLY A 1 120 ? -8.725 -12.500 6.371 1.00 48.16 120 GLY A N 1
ATOM 915 C CA . GLY A 1 120 ? -7.313 -12.259 6.246 1.00 48.16 120 GLY A CA 1
ATOM 916 C C . GLY A 1 120 ? -7.015 -10.922 5.639 1.00 48.16 120 GLY A C 1
ATOM 917 O O . GLY A 1 120 ? -7.797 -10.242 4.988 1.00 48.16 120 GLY A O 1
ATOM 918 N N . GLY A 1 121 ? -5.793 -10.500 5.790 1.00 52.44 121 GLY A N 1
ATOM 919 C CA . GLY A 1 121 ? -4.782 -10.864 6.759 1.00 52.44 121 GLY A CA 1
ATOM 920 C C . GLY A 1 121 ? -5.150 -10.096 8.004 1.00 52.44 121 GLY A C 1
ATOM 921 O O . GLY A 1 121 ? -5.207 -8.865 7.957 1.00 52.44 121 GLY A O 1
ATOM 922 N N . ALA A 1 122 ? -5.506 -10.868 9.025 1.00 50.78 122 ALA A N 1
ATOM 923 C CA . ALA A 1 122 ? -6.508 -10.527 10.014 1.00 50.78 122 ALA A CA 1
ATOM 924 C C . ALA A 1 122 ? -6.247 -9.159 10.619 1.00 50.78 122 ALA A C 1
ATOM 926 O O . ALA A 1 122 ? -5.342 -8.987 11.417 1.00 50.78 122 ALA A O 1
ATOM 927 N N . THR A 1 123 ? -7.005 -8.212 10.059 1.00 51.25 123 THR A N 1
ATOM 928 C CA . THR A 1 123 ? -7.086 -6.750 10.219 1.00 51.25 123 THR A CA 1
ATOM 929 C C . THR A 1 123 ? -5.855 -5.908 9.856 1.00 51.25 123 THR A C 1
ATOM 931 O O . THR A 1 123 ? -5.481 -4.991 10.575 1.00 51.25 123 THR A O 1
ATOM 934 N N . LEU A 1 124 ? -5.204 -6.233 8.732 1.00 57.88 124 LEU A N 1
ATOM 935 C CA . LEU A 1 124 ? -4.003 -5.578 8.171 1.00 57.88 124 LEU A CA 1
ATOM 936 C C . LEU A 1 124 ? -2.921 -5.172 9.193 1.00 57.88 124 LEU A C 1
ATOM 938 O O . LEU A 1 124 ? -2.216 -4.192 9.003 1.00 57.88 124 LEU A O 1
ATOM 942 N N . VAL A 1 125 ? -2.647 -5.870 10.288 1.00 51.12 125 VAL A N 1
ATOM 943 C CA . VAL A 1 125 ? -2.988 -7.212 10.813 1.00 51.12 125 VAL A CA 1
ATOM 944 C C . VAL A 1 125 ? -3.425 -7.163 12.321 1.00 51.12 125 VAL A C 1
ATOM 946 O O . VAL A 1 125 ? -2.860 -7.835 13.165 1.00 51.12 125 VAL A O 1
ATOM 949 N N . ALA A 1 126 ? -4.434 -6.343 12.656 1.00 51.88 126 ALA A N 1
ATOM 950 C CA . ALA A 1 126 ? -4.846 -5.650 13.906 1.00 51.88 126 ALA A CA 1
ATOM 951 C C . ALA A 1 126 ? -4.243 -4.239 14.070 1.00 51.88 126 ALA A C 1
ATOM 953 O O . ALA A 1 126 ? -4.284 -3.599 15.110 1.00 51.88 126 ALA A O 1
ATOM 954 N N . MET A 1 127 ? -3.635 -3.742 13.011 1.00 55.03 127 MET A N 1
ATOM 955 C CA . MET A 1 127 ? -2.237 -3.372 13.104 1.00 55.03 127 MET A CA 1
ATOM 956 C C . MET A 1 127 ? -1.850 -2.498 11.912 1.00 55.03 127 MET A C 1
ATOM 958 O O . MET A 1 127 ? -2.684 -2.128 11.105 1.00 55.03 127 MET A O 1
ATOM 962 N N . ALA A 1 128 ? -0.601 -2.144 11.680 1.00 53.19 128 ALA A N 1
ATOM 963 C CA . ALA A 1 128 ? 0.628 -2.304 12.457 1.00 53.19 128 ALA A CA 1
ATOM 964 C C . ALA A 1 128 ? 0.446 -1.975 13.961 1.00 53.19 128 ALA A C 1
ATOM 966 O O . ALA A 1 128 ? 0.367 -0.796 14.239 1.00 53.19 128 ALA A O 1
ATOM 967 N N . TRP A 1 129 ? 0.284 -2.959 14.879 1.00 50.56 129 TRP A N 1
ATOM 968 C CA . TRP A 1 129 ? -0.535 -2.955 16.139 1.00 50.56 129 TRP A CA 1
ATOM 969 C C . TRP A 1 129 ? -0.615 -1.633 16.858 1.00 50.56 129 TRP A C 1
ATOM 971 O O . TRP A 1 129 ? 0.062 -1.368 17.844 1.00 50.56 129 TRP A O 1
ATOM 981 N N . THR A 1 130 ? -1.575 -0.828 16.416 1.00 52.59 130 THR A N 1
ATOM 982 C CA . THR A 1 130 ? -1.830 0.482 17.003 1.00 52.59 130 THR A CA 1
ATOM 983 C C . THR A 1 130 ? -0.664 1.457 16.786 1.00 52.59 130 THR A C 1
ATOM 985 O O . THR A 1 130 ? -0.287 2.183 17.695 1.00 52.59 130 THR A O 1
ATOM 988 N N . ASN A 1 131 ? -0.051 1.456 15.597 1.00 56.44 131 ASN A N 1
ATOM 989 C CA . ASN A 1 131 ? 0.967 2.391 15.099 1.00 56.44 131 ASN A CA 1
ATOM 990 C C . ASN A 1 131 ? 1.892 2.999 16.183 1.00 56.44 131 ASN A C 1
ATOM 992 O O . ASN A 1 131 ? 2.002 4.217 16.290 1.00 56.44 131 ASN A O 1
ATOM 996 N N . ASP A 1 132 ? 2.570 2.310 17.088 1.00 52.44 132 ASP A N 1
ATOM 997 C CA . ASP A 1 132 ? 2.816 0.900 17.392 1.00 52.44 132 ASP A CA 1
ATOM 998 C C . ASP A 1 132 ? 2.850 0.871 18.951 1.00 52.44 132 ASP A C 1
ATOM 1000 O O . ASP A 1 132 ? 3.894 0.649 19.557 1.00 52.44 132 ASP A O 1
ATOM 1004 N N . ALA A 1 133 ? 1.743 1.299 19.593 1.00 45.22 133 ALA A N 1
ATOM 1005 C CA . ALA A 1 133 ? 1.600 1.798 20.983 1.00 45.22 133 ALA A CA 1
ATOM 1006 C C . ALA A 1 133 ? 2.226 3.200 21.247 1.00 45.22 133 ALA A C 1
ATOM 1008 O O . ALA A 1 133 ? 3.333 3.369 21.749 1.00 45.22 133 ALA A O 1
ATOM 1009 N N . THR A 1 134 ? 1.490 4.242 20.863 1.00 55.28 134 THR A N 1
ATOM 1010 C CA . THR A 1 134 ? 1.688 5.705 21.016 1.00 55.28 134 THR A CA 1
ATOM 1011 C C . THR A 1 134 ? 2.730 6.274 22.005 1.00 55.28 134 THR A C 1
ATOM 1013 O O . THR A 1 134 ? 2.578 6.233 23.224 1.00 55.28 134 THR A O 1
ATOM 1016 N N . ARG A 1 135 ? 3.698 7.033 21.463 1.00 51.91 135 ARG A N 1
ATOM 1017 C CA . ARG A 1 135 ? 4.633 7.935 22.173 1.00 51.91 135 ARG A CA 1
ATOM 1018 C C . ARG A 1 135 ? 3.965 9.250 22.636 1.00 51.91 135 ARG A C 1
ATOM 1020 O O . ARG A 1 135 ? 4.307 10.322 22.142 1.00 51.91 135 ARG A O 1
ATOM 1027 N N . GLY A 1 136 ? 3.015 9.163 23.572 1.00 52.06 136 GLY A N 1
ATOM 1028 C CA . GLY A 1 136 ? 2.478 10.320 24.314 1.00 52.06 136 GLY A CA 1
ATOM 1029 C C . GLY A 1 136 ? 1.191 10.978 23.788 1.00 52.06 136 GLY A C 1
ATOM 1030 O O . GLY A 1 136 ? 0.996 12.163 24.043 1.00 52.06 136 GLY A O 1
ATOM 1031 N N . ARG A 1 137 ? 0.316 10.261 23.062 1.00 56.56 137 ARG A N 1
ATOM 1032 C CA . ARG A 1 137 ? -1.007 10.765 22.620 1.00 56.56 137 ARG A CA 1
ATOM 1033 C C . ARG A 1 137 ? -2.080 9.662 22.686 1.00 56.56 137 ARG A C 1
ATOM 1035 O O . ARG A 1 137 ? -2.229 8.924 21.721 1.00 56.56 137 ARG A O 1
ATOM 1042 N N . GLY A 1 138 ? -2.751 9.521 23.833 1.00 60.88 138 GLY A N 1
ATOM 1043 C CA . GLY A 1 138 ? -3.649 8.392 24.145 1.00 60.88 138 GLY A CA 1
ATOM 1044 C C . GLY A 1 138 ? -4.927 8.324 23.301 1.00 60.88 138 GLY A C 1
ATOM 1045 O O . GLY A 1 138 ? -5.232 7.269 22.757 1.00 60.88 138 GLY A O 1
ATOM 1046 N N . ASP A 1 139 ? -5.601 9.457 23.092 1.00 67.19 139 ASP A N 1
ATOM 1047 C CA . ASP A 1 139 ? -6.968 9.490 22.543 1.00 67.19 139 ASP A CA 1
ATOM 1048 C C . ASP A 1 139 ? -7.112 8.844 21.146 1.00 67.19 139 ASP A C 1
ATOM 1050 O O . ASP A 1 139 ? -8.077 8.129 20.875 1.00 67.19 139 ASP A O 1
ATOM 1054 N N . ASP A 1 140 ? -6.137 9.052 20.251 1.00 66.50 140 ASP A N 1
ATOM 1055 C CA . ASP A 1 140 ? -6.167 8.490 18.890 1.00 66.50 140 ASP A CA 1
ATOM 1056 C C . ASP A 1 140 ? -5.899 6.976 18.870 1.00 66.50 140 ASP A C 1
ATOM 1058 O O . ASP A 1 140 ? -6.397 6.267 17.989 1.00 66.50 140 ASP A O 1
ATOM 1062 N N . ALA A 1 141 ? -5.109 6.473 19.824 1.00 64.56 141 ALA A N 1
ATOM 1063 C CA . ALA A 1 141 ? -4.888 5.039 19.983 1.00 64.56 141 ALA A CA 1
ATOM 1064 C C . ALA A 1 141 ? -6.101 4.356 20.611 1.00 64.56 141 ALA A C 1
ATOM 1066 O O . ALA A 1 141 ? -6.475 3.277 20.156 1.00 64.56 141 ALA A O 1
ATOM 1067 N N . ASP A 1 142 ? -6.737 4.996 21.590 1.00 68.69 142 ASP A N 1
ATOM 1068 C CA . ASP A 1 142 ? -7.923 4.466 22.261 1.00 68.69 142 ASP A CA 1
ATOM 1069 C C . ASP A 1 142 ? -9.095 4.337 21.281 1.00 68.69 142 ASP A C 1
ATOM 1071 O O . ASP A 1 142 ? -9.694 3.267 21.166 1.00 68.69 142 ASP A O 1
ATOM 1075 N N . ALA A 1 143 ? -9.340 5.363 20.458 1.00 72.38 143 ALA A N 1
ATOM 1076 C CA . ALA A 1 143 ? -10.366 5.306 19.415 1.00 72.38 143 ALA A CA 1
ATOM 1077 C C . ALA A 1 143 ? -10.101 4.193 18.382 1.00 72.38 143 ALA A C 1
ATOM 1079 O O . ALA A 1 143 ? -11.031 3.560 17.880 1.00 72.38 143 ALA A O 1
ATOM 1080 N N . MET A 1 144 ? -8.830 3.942 18.054 1.00 71.81 144 MET A N 1
ATOM 1081 C CA . MET A 1 144 ? -8.443 2.860 17.145 1.00 71.81 144 MET A CA 1
ATOM 1082 C C . MET A 1 144 ? -8.632 1.484 17.800 1.00 71.81 144 MET A C 1
ATOM 1084 O O . MET A 1 144 ? -9.060 0.537 17.139 1.00 71.81 144 MET A O 1
ATOM 1088 N N . TRP A 1 145 ? -8.377 1.382 19.106 1.00 71.56 145 TRP A N 1
ATOM 1089 C CA . TRP A 1 145 ? -8.604 0.175 19.895 1.00 71.56 145 TRP A CA 1
ATOM 1090 C C . TRP A 1 145 ? -10.083 -0.179 20.041 1.00 71.56 145 TRP A C 1
ATOM 1092 O O . TRP A 1 145 ? -10.440 -1.355 19.924 1.00 71.56 145 TRP A O 1
ATOM 1102 N N . GLU A 1 146 ? -10.949 0.803 20.274 1.00 75.31 146 GLU A N 1
ATOM 1103 C CA . GLU A 1 146 ? -12.398 0.595 20.349 1.00 75.31 146 GLU A CA 1
ATOM 1104 C C . GLU A 1 146 ? -12.968 0.084 19.016 1.00 75.31 146 GLU A C 1
ATOM 1106 O O . GLU A 1 146 ? -13.731 -0.887 19.006 1.00 75.31 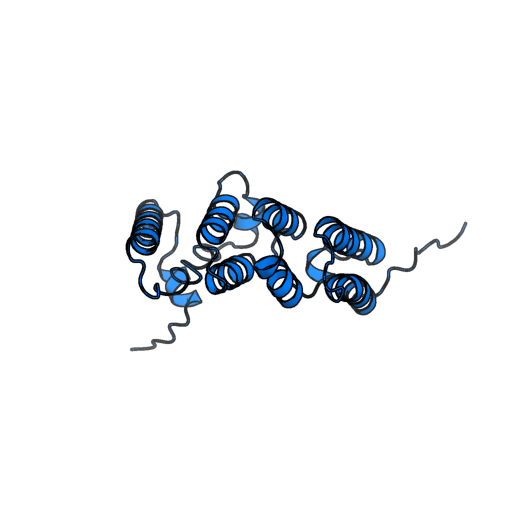146 GLU A O 1
ATOM 1111 N N . GLU A 1 147 ? -12.533 0.674 17.895 1.00 75.69 147 GLU A N 1
ATOM 1112 C CA . GLU A 1 147 ? -12.954 0.310 16.532 1.00 75.69 147 GLU A CA 1
ATOM 1113 C C . GLU A 1 147 ? -12.590 -1.156 16.216 1.00 75.69 147 GLU A C 1
ATOM 1115 O O . GLU A 1 147 ? -13.426 -1.924 15.734 1.00 75.69 147 GLU A O 1
ATOM 1120 N N . LEU A 1 148 ? -11.386 -1.600 16.599 1.00 72.81 148 LEU A N 1
ATOM 1121 C CA . LEU A 1 148 ? -10.963 -3.000 16.456 1.00 72.81 148 LEU A CA 1
ATOM 1122 C C . LEU A 1 148 ? -11.808 -3.968 17.304 1.00 72.81 148 LEU A C 1
ATOM 1124 O O . LEU A 1 148 ? -12.192 -5.036 16.820 1.00 72.81 148 LEU A O 1
ATOM 1128 N N . HIS A 1 149 ? -12.125 -3.610 18.554 1.00 73.56 149 HIS A N 1
ATOM 1129 C CA . HIS A 1 149 ? -12.949 -4.448 19.439 1.00 73.56 149 HIS A CA 1
ATOM 1130 C C . HIS A 1 149 ? -14.391 -4.577 18.954 1.00 73.56 149 HIS A C 1
ATOM 1132 O O . HIS A 1 149 ? -15.036 -5.604 19.174 1.00 73.56 149 HIS A O 1
ATOM 1138 N N . GLU A 1 150 ? -14.933 -3.532 18.340 1.00 77.81 150 GLU A N 1
ATOM 1139 C CA . GLU A 1 150 ? -16.270 -3.581 17.766 1.00 77.81 150 GLU A CA 1
ATOM 1140 C C . GLU A 1 150 ? -16.321 -4.487 16.530 1.00 77.81 150 GLU A C 1
ATOM 1142 O O . GLU A 1 150 ? -17.229 -5.308 16.408 1.00 77.81 150 GLU A O 1
ATOM 1147 N N . MET A 1 151 ? -15.309 -4.421 15.666 1.00 73.62 151 MET A N 1
ATOM 1148 C CA . MET A 1 151 ? -15.206 -5.307 14.504 1.00 73.62 151 MET A CA 1
ATOM 1149 C C . MET A 1 151 ? -15.017 -6.775 14.903 1.00 73.62 151 MET A C 1
ATOM 1151 O O . MET A 1 151 ? -15.644 -7.661 14.324 1.00 73.62 151 MET A O 1
ATOM 1155 N N . ALA A 1 152 ? -14.234 -7.043 15.953 1.00 71.19 152 ALA A N 1
ATOM 1156 C CA . ALA A 1 152 ? -14.121 -8.384 16.523 1.00 71.19 152 ALA A CA 1
ATOM 1157 C C . ALA A 1 152 ? -15.466 -8.893 17.074 1.00 71.19 152 ALA A C 1
ATOM 1159 O O . ALA A 1 152 ? -15.840 -10.036 16.823 1.00 71.19 152 ALA A O 1
ATOM 1160 N N . ARG A 1 153 ? -16.242 -8.038 17.763 1.00 75.94 153 ARG A N 1
ATOM 1161 C CA . ARG A 1 153 ? -17.593 -8.386 18.250 1.00 75.94 153 ARG A CA 1
ATOM 1162 C C . ARG A 1 153 ? -18.567 -8.740 17.123 1.00 75.94 153 ARG A C 1
ATOM 1164 O O . ARG A 1 153 ? -19.464 -9.548 17.343 1.00 75.94 153 ARG A O 1
ATOM 1171 N N . ARG A 1 154 ? -18.402 -8.144 15.941 1.00 71.94 154 ARG A N 1
ATOM 1172 C CA . ARG A 1 154 ? -19.234 -8.399 14.754 1.00 71.94 154 ARG A CA 1
ATOM 1173 C C . ARG A 1 154 ? -18.802 -9.635 13.956 1.00 71.94 154 ARG A C 1
ATOM 1175 O O . ARG A 1 154 ? -19.537 -10.057 13.073 1.00 71.94 154 ARG A O 1
ATOM 1182 N N . GLY A 1 155 ? -17.656 -10.237 14.289 1.00 69.06 155 GLY A N 1
ATOM 1183 C CA . GLY A 1 155 ? -17.106 -11.391 13.571 1.00 69.06 155 GLY A CA 1
ATOM 1184 C C . GLY A 1 155 ? -16.368 -11.026 12.281 1.00 69.06 155 GLY A C 1
ATOM 1185 O O . GLY A 1 155 ? -15.992 -11.916 11.525 1.00 69.06 155 GLY A O 1
ATOM 1186 N N . ASP A 1 156 ? -16.112 -9.734 12.051 1.00 69.50 156 ASP A N 1
ATOM 1187 C CA . ASP A 1 156 ? -15.401 -9.230 10.867 1.00 69.50 156 ASP A CA 1
ATOM 1188 C C . ASP A 1 156 ? -13.884 -9.503 10.934 1.00 69.50 156 ASP A C 1
ATOM 1190 O O . ASP A 1 156 ? -13.146 -9.259 9.978 1.00 69.50 156 ASP A O 1
ATOM 1194 N N . VAL A 1 157 ? -13.406 -9.978 12.089 1.00 68.56 157 VAL A N 1
ATOM 1195 C CA . VAL A 1 157 ? -11.995 -10.150 12.436 1.00 68.56 157 VAL A CA 1
ATOM 1196 C C . VAL A 1 157 ? -11.790 -11.463 13.194 1.00 68.56 157 VAL A C 1
ATOM 1198 O O . VAL A 1 157 ? -12.409 -11.678 14.234 1.00 68.56 157 VAL A O 1
ATOM 1201 N N . ASP A 1 158 ? -10.859 -12.305 12.733 1.00 69.62 158 ASP A N 1
ATOM 1202 C CA . ASP A 1 158 ? -10.419 -13.508 13.460 1.00 69.62 158 ASP A CA 1
ATOM 1203 C C . ASP A 1 158 ? -9.244 -13.170 14.394 1.00 69.62 158 ASP A C 1
ATOM 1205 O O . ASP A 1 158 ? -8.103 -12.945 13.970 1.00 69.62 158 ASP A O 1
ATOM 1209 N N . VAL A 1 159 ? -9.534 -13.156 15.694 1.00 66.81 159 VAL A N 1
ATOM 1210 C CA . VAL A 1 159 ? -8.567 -12.869 16.763 1.00 66.81 159 VAL A CA 1
ATOM 1211 C C . VAL A 1 159 ? -7.449 -13.913 16.829 1.00 66.81 159 VAL A C 1
ATOM 1213 O O . VAL A 1 159 ? -6.302 -13.579 17.137 1.00 66.81 159 VAL A O 1
ATOM 1216 N N . ASP A 1 160 ? -7.732 -15.169 16.504 1.00 67.25 160 ASP A N 1
ATOM 1217 C CA . ASP A 1 160 ? -6.723 -16.222 16.534 1.00 67.25 160 ASP A CA 1
ATOM 1218 C C . ASP A 1 160 ? -5.843 -16.181 15.285 1.00 67.25 160 ASP A C 1
ATOM 1220 O O . ASP A 1 160 ? -4.655 -16.507 15.357 1.00 67.25 160 ASP A O 1
ATOM 1224 N N . ALA A 1 161 ? -6.366 -15.723 14.146 1.00 63.84 161 ALA A N 1
ATOM 1225 C CA . ALA A 1 161 ? -5.534 -15.377 12.994 1.00 63.84 161 ALA A CA 1
ATOM 1226 C C . ALA A 1 161 ? -4.633 -14.163 13.270 1.00 63.84 161 ALA A C 1
ATOM 1228 O O . ALA A 1 161 ? -3.473 -14.188 12.856 1.00 63.84 161 ALA A O 1
ATOM 1229 N N . ILE A 1 162 ? -5.105 -13.153 14.016 1.00 62.53 162 ILE A N 1
ATOM 1230 C CA . ILE A 1 162 ? -4.270 -12.023 14.474 1.00 62.53 162 ILE A CA 1
ATOM 1231 C C . ILE A 1 162 ? -3.109 -12.524 15.338 1.00 62.53 162 ILE A C 1
ATOM 1233 O O . ILE A 1 162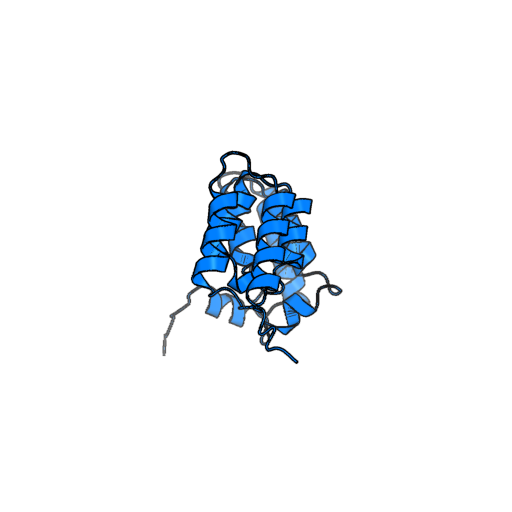 ? -1.950 -12.223 15.056 1.00 62.53 162 ILE A O 1
ATOM 1237 N N . ARG A 1 163 ? -3.396 -13.321 16.376 1.00 63.41 163 ARG A N 1
ATOM 1238 C CA . ARG A 1 163 ? -2.370 -13.855 17.293 1.00 63.41 163 ARG A CA 1
ATOM 1239 C C . ARG A 1 163 ? -1.313 -14.685 16.569 1.00 63.41 163 ARG A C 1
ATOM 1241 O O . ARG A 1 163 ? -0.123 -14.565 16.863 1.00 63.41 163 ARG A O 1
ATOM 1248 N N . ARG A 1 164 ? -1.737 -15.503 15.601 1.00 62.16 164 ARG A N 1
ATOM 1249 C CA . ARG A 1 164 ? -0.830 -16.298 14.760 1.00 62.16 164 ARG A CA 1
ATOM 1250 C C . ARG A 1 164 ? 0.034 -15.416 13.862 1.00 62.16 164 ARG A C 1
ATOM 1252 O O . ARG A 1 164 ? 1.221 -15.688 13.712 1.00 62.16 164 ARG A O 1
ATOM 1259 N N . ALA A 1 165 ? -0.531 -14.347 13.309 1.00 55.81 165 ALA A N 1
ATOM 1260 C CA . ALA A 1 165 ? 0.200 -13.426 12.448 1.00 55.81 165 ALA A CA 1
ATOM 1261 C C . ALA A 1 165 ? 1.143 -12.469 13.214 1.00 55.81 165 ALA A C 1
ATOM 1263 O O . ALA A 1 165 ? 2.106 -11.981 12.630 1.00 55.81 165 ALA A O 1
ATOM 1264 N N . GLY A 1 166 ? 0.911 -12.241 14.513 1.00 54.31 166 GLY A N 1
ATOM 1265 C CA . GLY A 1 166 ? 1.754 -11.426 15.401 1.00 54.31 166 GLY A CA 1
ATOM 1266 C C . GLY A 1 166 ? 2.984 -12.125 16.009 1.00 54.31 166 GLY A C 1
ATOM 1267 O O . GLY A 1 166 ? 3.737 -11.477 16.730 1.00 54.31 166 GLY A O 1
ATOM 1268 N N . GLY A 1 167 ? 3.221 -13.417 15.735 1.00 50.69 167 GLY A N 1
ATOM 1269 C CA . GLY A 1 167 ? 4.423 -14.138 16.193 1.00 50.69 167 GLY A CA 1
ATOM 1270 C C . GLY A 1 167 ? 4.283 -14.946 17.493 1.00 50.69 167 GLY A C 1
ATOM 1271 O O . GLY A 1 167 ? 5.279 -15.200 18.167 1.00 50.69 167 GLY A O 1
ATOM 1272 N N . GLY A 1 168 ? 3.075 -15.389 17.856 1.00 41.75 168 GLY A N 1
ATOM 1273 C CA . GLY A 1 168 ? 2.841 -16.249 19.022 1.00 41.75 168 GLY A CA 1
ATOM 1274 C C . GLY A 1 168 ? 3.267 -17.708 18.824 1.00 41.75 168 GLY A C 1
ATOM 1275 O O . GLY A 1 168 ? 2.422 -18.594 18.728 1.00 41.75 168 GLY A O 1
ATOM 1276 N N . GLY A 1 169 ? 4.573 -17.976 18.814 1.00 42.94 169 GLY A N 1
ATOM 1277 C CA . GLY A 1 169 ? 5.114 -19.288 19.168 1.00 42.94 169 GLY A CA 1
ATOM 1278 C C . GLY A 1 169 ? 4.996 -19.495 20.678 1.00 42.94 169 GLY A C 1
ATOM 1279 O O . GLY A 1 169 ? 5.929 -19.208 21.417 1.00 42.94 169 GLY A O 1
ATOM 1280 N N . GLY A 1 170 ? 3.832 -19.946 21.140 1.00 41.78 170 GLY A N 1
ATOM 1281 C CA . GLY A 1 170 ? 3.563 -20.274 22.540 1.00 41.78 170 GLY A CA 1
ATOM 1282 C C . GLY A 1 170 ? 3.074 -21.708 22.670 1.00 41.78 170 GLY A C 1
ATOM 1283 O O . GLY A 1 170 ? 1.928 -21.936 23.040 1.00 41.78 170 GLY A O 1
ATOM 1284 N N . GLY A 1 171 ? 3.923 -22.672 22.310 1.00 36.16 171 GLY A N 1
ATOM 1285 C CA . GLY A 1 171 ? 3.694 -24.083 22.607 1.00 36.16 171 GLY A CA 1
ATOM 1286 C C . GLY A 1 171 ? 3.863 -24.324 24.103 1.00 36.16 171 GLY A C 1
ATOM 1287 O O . GLY A 1 171 ? 4.974 -24.553 24.568 1.00 36.16 171 GLY A O 1
ATOM 1288 N N . GLY A 1 172 ? 2.765 -24.220 24.847 1.00 42.12 172 GLY A N 1
ATOM 1289 C CA . GLY A 1 172 ? 2.634 -24.739 26.202 1.00 42.12 172 GLY A CA 1
ATOM 1290 C C . GLY A 1 172 ? 1.649 -25.898 26.184 1.00 42.12 172 GLY A C 1
ATOM 1291 O O . GLY A 1 172 ? 0.441 -25.672 26.202 1.00 42.12 172 GLY A O 1
ATOM 1292 N N . GLY A 1 173 ? 2.186 -27.113 26.109 1.00 32.72 173 GLY A N 1
ATOM 1293 C CA . GLY A 1 173 ? 1.496 -28.391 26.252 1.00 32.72 173 GLY A CA 1
ATOM 1294 C C . GLY A 1 173 ? 2.511 -29.444 26.652 1.00 32.72 173 GLY A C 1
ATOM 1295 O O . GLY A 1 173 ? 3.556 -29.499 25.966 1.00 32.72 173 GLY A O 1
#

Organism: Micromonas pusilla (NCB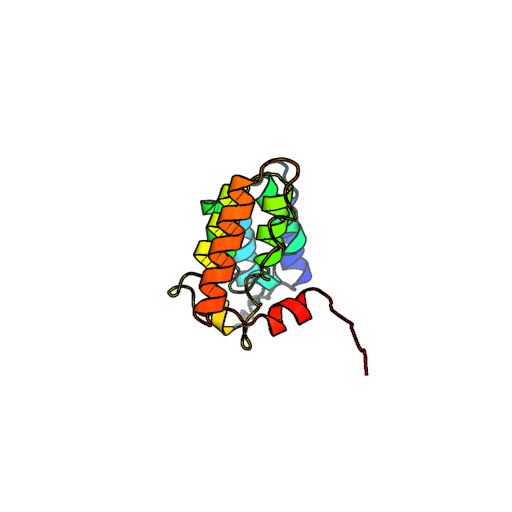I:txid38833)

pLDDT: mean 75.1, std 17.25, range [32.72, 96.19]